Protein AF-A0A3M2L6F2-F1 (afdb_monomer)

Nearest PDB structures (foldseek):
  6ci5-assembly1_A  TM=5.121E-01  e=4.391E+00  Anoxybacillus ayderensis G10

Organism: NCBI:txid2483361

Solvent-accessible surface area (backbone atoms only — not comparable to full-atom values): 4588 Å² total; per-residue (Å²): 93,81,48,78,42,56,51,94,48,64,46,73,61,51,49,61,77,42,63,91,48,88,56,46,75,50,53,45,78,47,88,88,62,86,79,80,77,75,73,79,72,68,64,95,66,91,65,82,76,78,76,62,84,85,70,65,79,77,78,63,87,82,79,80,121

pLDDT: mean 81.06, std 16.62, range [52.72, 98.31]

Secondary structure (DSSP, 8-state):
-EEEE-TTS-HHHHHHHTTTSS-EEEEPPPTTPPPPPPP----SSS--PPPPTT------GGG--

Foldseek 3Di:
DEDEEEQVDDQVVVCVVCVVPPYHYDYDHDPPDDDDDPDPPPPPDDDDPDPPPVPPPPDDPVPPD

Sequence (65 aa):
MWVIADAGYDGPRLAFLLSDLPVRVLARMRSDRVLRRPAALAARHQGTPAPPRWRVRVRRPRDLG

InterPro domains:
  IPR038721 Transposase IS701-like, DDE domain [PF13546] (2-58)

Radius of gyration: 21.06 Å; Cα contacts (8 Å, |Δi|>4): 39; chains: 1; bounding box: 63×31×32 Å

Mean predicted aligned error: 12.93 Å

Structure (mmCIF, N/CA/C/O backbone):
data_AF-A0A3M2L6F2-F1
#
_entry.id   AF-A0A3M2L6F2-F1
#
loop_
_atom_site.group_PDB
_atom_site.id
_atom_site.type_symbol
_atom_site.label_atom_id
_atom_site.label_alt_id
_atom_site.label_comp_id
_atom_site.label_asym_id
_atom_site.label_entity_id
_atom_site.label_seq_id
_atom_site.pdbx_PDB_ins_code
_atom_site.Cartn_x
_atom_site.Cartn_y
_atom_site.Cartn_z
_atom_site.occupancy
_atom_site.B_iso_or_equiv
_atom_site.auth_seq_id
_atom_site.auth_comp_id
_atom_site.auth_asym_id
_atom_site.auth_atom_id
_atom_site.pdbx_PDB_model_num
ATOM 1 N N . MET A 1 1 ? -12.922 -8.346 6.300 1.00 95.81 1 MET A N 1
ATOM 2 C CA . MET A 1 1 ? -13.020 -8.908 4.929 1.00 95.81 1 MET A CA 1
ATOM 3 C C . MET A 1 1 ? -11.759 -8.559 4.146 1.00 95.81 1 MET A C 1
ATOM 5 O O . MET A 1 1 ? -11.176 -7.514 4.418 1.00 95.81 1 MET A O 1
ATOM 9 N N . TRP A 1 2 ? -11.313 -9.420 3.229 1.00 97.88 2 TRP A N 1
ATOM 10 C CA . TRP A 1 2 ? -10.158 -9.146 2.364 1.00 97.88 2 TRP A CA 1
ATOM 11 C C . TRP A 1 2 ? -10.618 -8.707 0.979 1.00 97.88 2 TRP A C 1
ATOM 13 O O . TRP A 1 2 ? -11.539 -9.296 0.419 1.00 97.88 2 TRP A O 1
ATOM 23 N N . VAL A 1 3 ? -9.948 -7.701 0.430 1.00 96.94 3 VAL A N 1
ATOM 24 C CA . VAL A 1 3 ? -10.058 -7.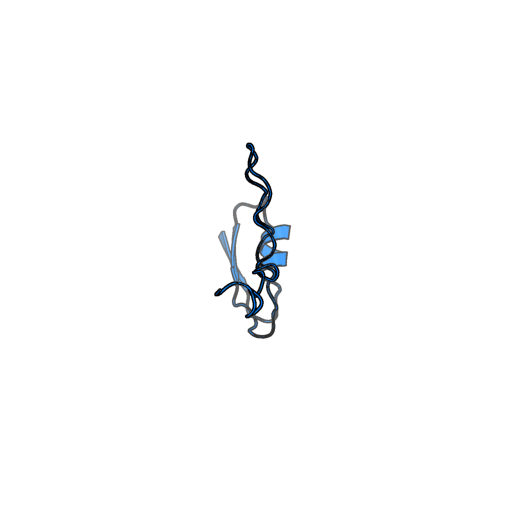296 -0.970 1.00 96.94 3 VAL A CA 1
ATOM 25 C C . VAL A 1 3 ? -8.713 -7.580 -1.618 1.00 96.94 3 VAL A C 1
ATOM 27 O O . VAL A 1 3 ? -7.692 -7.023 -1.209 1.00 96.94 3 VAL A O 1
ATOM 30 N N . ILE A 1 4 ? -8.712 -8.479 -2.598 1.00 97.62 4 ILE A N 1
ATOM 31 C CA . ILE A 1 4 ? -7.508 -8.865 -3.331 1.00 97.62 4 ILE A CA 1
ATOM 32 C C . ILE A 1 4 ? -7.602 -8.281 -4.735 1.00 97.62 4 ILE A C 1
ATOM 34 O O . ILE A 1 4 ? -8.608 -8.476 -5.414 1.00 97.62 4 ILE A O 1
ATOM 38 N N . ALA A 1 5 ? -6.570 -7.554 -5.156 1.00 96.56 5 ALA A N 1
ATOM 39 C CA . ALA A 1 5 ? -6.540 -6.878 -6.449 1.00 96.56 5 ALA A CA 1
ATOM 40 C C . ALA A 1 5 ? -5.237 -7.165 -7.207 1.00 96.56 5 ALA A C 1
ATOM 42 O O . ALA A 1 5 ? -4.151 -7.213 -6.624 1.00 96.56 5 ALA A O 1
ATOM 43 N N .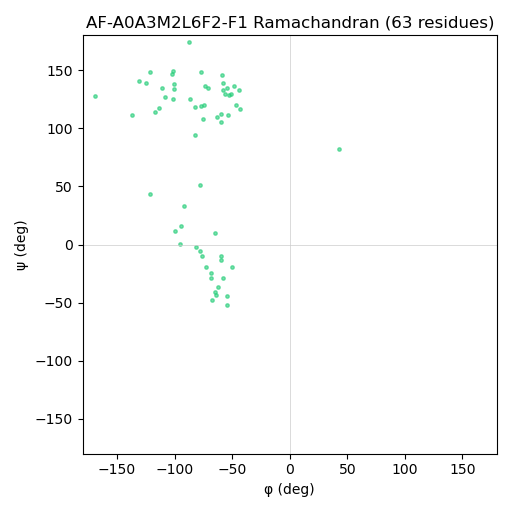 ASP A 1 6 ? -5.343 -7.351 -8.521 1.00 96.06 6 ASP A N 1
ATOM 44 C CA . ASP A 1 6 ? -4.180 -7.569 -9.384 1.00 96.06 6 ASP A CA 1
ATOM 45 C C . ASP A 1 6 ? -3.571 -6.244 -9.880 1.00 96.06 6 ASP A C 1
ATOM 47 O O . ASP A 1 6 ? -4.112 -5.157 -9.678 1.00 96.06 6 ASP A O 1
ATOM 51 N N . ALA A 1 7 ? -2.442 -6.351 -10.574 1.00 94.38 7 ALA A N 1
ATOM 52 C CA . ALA A 1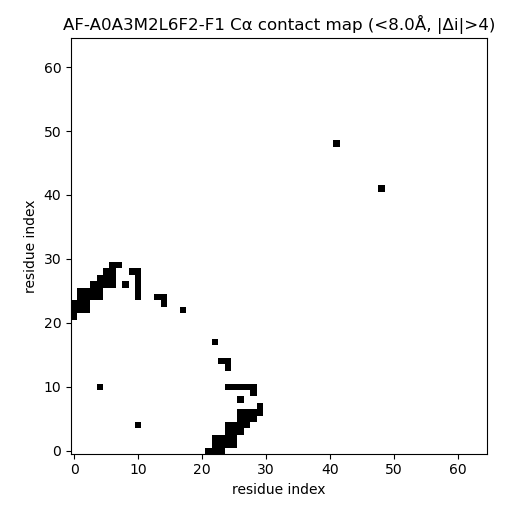 7 ? -1.576 -5.278 -11.039 1.00 94.38 7 ALA A CA 1
ATOM 53 C C . ALA A 1 7 ? -2.239 -4.252 -11.991 1.00 94.38 7 ALA A C 1
ATOM 55 O O . ALA A 1 7 ? -1.673 -3.186 -12.242 1.00 94.38 7 ALA A O 1
ATOM 56 N N . GLY A 1 8 ? -3.430 -4.548 -12.524 1.00 92.94 8 GLY A N 1
ATOM 57 C CA . GLY A 1 8 ? -4.260 -3.586 -13.261 1.00 92.94 8 GLY A CA 1
ATOM 58 C C . GLY A 1 8 ? -4.916 -2.520 -12.373 1.00 92.94 8 GLY A C 1
ATOM 59 O O . GLY A 1 8 ? -5.287 -1.457 -12.869 1.00 92.94 8 GLY A O 1
ATOM 60 N N . TYR A 1 9 ? -5.017 -2.775 -11.067 1.00 93.62 9 TYR A N 1
ATOM 61 C CA . TYR A 1 9 ? -5.641 -1.886 -10.093 1.00 93.62 9 TYR A CA 1
ATOM 62 C C . TYR A 1 9 ? -4.593 -1.116 -9.283 1.00 93.62 9 TYR A C 1
ATOM 64 O O . TYR A 1 9 ? -3.506 -1.607 -8.976 1.00 93.62 9 TYR A O 1
ATOM 72 N N . ASP A 1 10 ? -4.927 0.119 -8.917 1.00 91.50 10 ASP A N 1
ATOM 73 C CA . ASP A 1 10 ? -4.084 0.966 -8.075 1.00 91.50 10 ASP A CA 1
ATOM 74 C C . ASP A 1 10 ? -4.291 0.603 -6.595 1.00 91.50 10 ASP A C 1
ATOM 76 O O . ASP A 1 10 ? -5.223 1.076 -5.943 1.00 91.50 10 ASP A O 1
ATOM 80 N N . GLY A 1 11 ? -3.429 -0.282 -6.081 1.00 95.31 11 GLY A N 1
ATOM 81 C CA . GLY A 1 11 ? -3.450 -0.738 -4.688 1.00 95.31 11 GLY A CA 1
ATOM 82 C C . GLY A 1 11 ? -3.400 0.406 -3.663 1.00 95.31 11 GLY A C 1
ATOM 83 O O . GLY A 1 11 ? -4.279 0.459 -2.801 1.00 95.31 11 GLY A O 1
ATOM 84 N N . PRO A 1 12 ? -2.432 1.343 -3.746 1.00 94.00 12 PRO A N 1
ATOM 85 C CA . PRO A 1 12 ? -2.390 2.522 -2.880 1.00 94.00 12 PRO A CA 1
ATOM 86 C C . PRO A 1 12 ? -3.674 3.358 -2.905 1.00 94.00 12 PRO A C 1
ATOM 88 O O . PRO A 1 12 ? -4.169 3.741 -1.843 1.00 94.00 12 PRO A O 1
ATOM 91 N N . ARG A 1 13 ? -4.252 3.610 -4.088 1.00 94.31 13 ARG A N 1
ATOM 92 C CA . ARG A 1 13 ? -5.521 4.346 -4.195 1.00 94.31 13 ARG A CA 1
ATOM 93 C C . ARG A 1 13 ? -6.677 3.587 -3.553 1.00 94.31 13 ARG A C 1
ATOM 95 O O . ARG A 1 13 ? -7.500 4.203 -2.883 1.00 94.31 13 ARG A O 1
ATOM 102 N N . LEU A 1 14 ? -6.741 2.271 -3.737 1.00 96.75 14 LEU A N 1
ATOM 103 C CA . LEU A 1 14 ? -7.775 1.440 -3.126 1.00 96.75 14 LEU A CA 1
ATOM 104 C C . LEU A 1 14 ? -7.662 1.442 -1.595 1.00 96.75 14 LEU A C 1
ATOM 106 O O . LEU A 1 14 ? -8.664 1.609 -0.910 1.00 96.75 14 LEU A O 1
ATOM 110 N N . ALA A 1 15 ? -6.445 1.326 -1.058 1.00 96.31 15 ALA A N 1
ATOM 111 C CA . ALA A 1 15 ? -6.196 1.417 0.379 1.00 96.31 15 ALA A CA 1
ATOM 112 C C . ALA A 1 15 ? -6.577 2.792 0.959 1.00 96.31 15 ALA A C 1
ATOM 114 O O . ALA A 1 15 ? -7.102 2.852 2.066 1.00 96.31 15 ALA A O 1
ATOM 115 N N . PHE A 1 16 ? -6.352 3.879 0.211 1.00 96.38 16 PHE A N 1
ATOM 116 C CA . PHE A 1 16 ? -6.774 5.225 0.610 1.00 96.38 16 PHE A CA 1
ATOM 117 C C . PHE A 1 16 ? -8.300 5.376 0.622 1.00 96.38 16 PHE A C 1
ATOM 119 O O . PHE A 1 16 ? -8.855 5.867 1.594 1.00 96.38 16 PHE A O 1
ATOM 126 N N . LEU A 1 17 ? -8.989 4.940 -0.435 1.00 97.81 17 LEU A N 1
ATOM 127 C CA . LEU A 1 17 ? -10.446 5.093 -0.545 1.00 97.81 17 LEU A CA 1
ATOM 128 C C . LEU A 1 17 ? -11.221 4.235 0.459 1.00 97.81 17 LEU A C 1
ATOM 130 O O . LEU A 1 17 ? -12.334 4.588 0.834 1.00 97.81 17 LEU A O 1
ATOM 134 N N . LEU A 1 18 ? -10.657 3.096 0.857 1.00 97.69 18 LEU A N 1
ATOM 135 C CA . LEU A 1 18 ? -11.296 2.158 1.777 1.00 97.69 18 LEU A CA 1
ATOM 136 C C . LEU A 1 18 ? -10.784 2.298 3.219 1.00 97.69 18 LEU A C 1
ATOM 138 O O . LEU A 1 18 ? -11.063 1.417 4.029 1.00 97.69 18 LEU A O 1
ATOM 142 N N . SER A 1 19 ? -10.037 3.360 3.54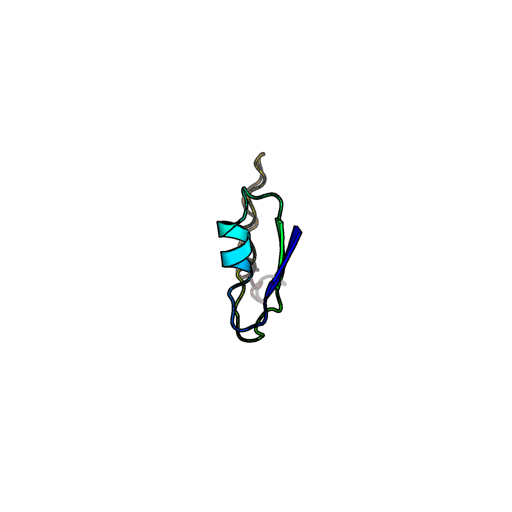9 1.00 97.50 19 SER A N 1
ATOM 143 C CA . SER A 1 19 ? -9.364 3.506 4.851 1.00 97.50 19 SER A CA 1
ATOM 144 C C . SER A 1 19 ? -10.311 3.457 6.047 1.00 97.50 19 SER A C 1
ATOM 146 O O . SER A 1 19 ? -9.911 3.025 7.125 1.00 97.50 19 SER A O 1
ATOM 148 N N . ASP A 1 20 ? -11.560 3.870 5.842 1.00 98.19 20 ASP A N 1
ATOM 149 C CA . ASP A 1 20 ? -12.561 3.996 6.903 1.00 98.19 20 ASP A CA 1
ATOM 150 C C . ASP A 1 20 ? -13.458 2.754 7.014 1.00 98.19 20 ASP A C 1
ATOM 152 O O . ASP A 1 20 ? -14.355 2.688 7.855 1.00 98.19 20 ASP A O 1
ATOM 156 N N . LEU A 1 21 ? -13.224 1.746 6.169 1.00 98.31 21 LEU A N 1
ATOM 157 C CA . LEU A 1 21 ? -13.973 0.496 6.162 1.00 98.31 21 LEU A CA 1
ATOM 158 C C . LEU A 1 21 ? -13.177 -0.622 6.853 1.00 98.31 21 LEU A C 1
ATOM 160 O O . LEU A 1 21 ? -11.950 -0.666 6.754 1.00 98.31 21 LEU A O 1
ATOM 164 N N . PRO A 1 22 ? -13.844 -1.602 7.494 1.00 97.62 22 PRO A N 1
ATOM 165 C CA . PRO A 1 22 ? -13.188 -2.729 8.165 1.00 97.62 22 PRO A CA 1
ATOM 166 C C . PRO A 1 22 ? -12.709 -3.805 7.164 1.00 97.62 22 PRO A C 1
ATOM 168 O O . PRO A 1 22 ? -13.001 -5.006 7.283 1.00 97.62 22 PRO A O 1
ATOM 171 N N . VAL A 1 23 ? -11.974 -3.379 6.138 1.00 97.88 23 VAL A N 1
ATOM 172 C CA . VAL A 1 23 ? -11.444 -4.223 5.065 1.00 97.88 23 VAL A CA 1
ATOM 173 C C . VAL A 1 23 ? -9.926 -4.135 5.006 1.00 97.88 23 VAL A C 1
ATOM 175 O O . VAL A 1 23 ? -9.326 -3.108 5.306 1.00 97.88 23 VAL A O 1
ATOM 178 N N . ARG A 1 24 ? -9.287 -5.233 4.602 1.00 98.25 24 ARG A N 1
ATOM 179 C CA . ARG A 1 24 ? -7.851 -5.252 4.312 1.00 98.25 24 ARG A CA 1
ATOM 180 C C . ARG A 1 24 ? -7.617 -5.438 2.824 1.00 98.25 24 ARG A C 1
ATOM 182 O O . ARG A 1 24 ? -8.225 -6.316 2.216 1.00 98.25 24 ARG A O 1
ATOM 189 N N . VAL A 1 25 ? -6.713 -4.638 2.264 1.00 98.00 25 VAL A N 1
ATOM 190 C CA . VAL A 1 25 ? -6.339 -4.691 0.848 1.00 98.00 25 VAL A CA 1
ATOM 191 C C . VAL A 1 25 ? -5.009 -5.421 0.695 1.00 98.00 25 VAL A C 1
ATOM 193 O O . VAL A 1 25 ? -4.012 -5.032 1.303 1.00 98.00 25 VAL A O 1
ATOM 196 N N . LEU A 1 26 ? -4.990 -6.457 -0.142 1.00 97.94 26 LEU A N 1
ATOM 197 C CA . LEU A 1 26 ? -3.772 -7.093 -0.636 1.00 97.94 26 LEU A CA 1
ATOM 198 C C . LEU A 1 26 ? -3.728 -6.904 -2.151 1.00 97.94 26 LEU A C 1
ATOM 200 O O . LEU A 1 26 ? -4.576 -7.430 -2.867 1.00 97.94 26 LEU A O 1
ATOM 204 N N . ALA A 1 27 ? -2.756 -6.143 -2.643 1.00 96.62 27 ALA A N 1
ATOM 205 C CA . ALA A 1 27 ? -2.653 -5.836 -4.063 1.00 96.62 27 ALA A CA 1
ATOM 206 C C . ALA A 1 27 ? -1.287 -6.224 -4.624 1.00 96.62 27 ALA A C 1
ATOM 208 O O . ALA A 1 27 ? -0.253 -5.967 -4.000 1.00 96.62 27 ALA A O 1
ATOM 209 N N . ARG A 1 28 ? -1.274 -6.797 -5.831 1.00 96.38 28 ARG A N 1
ATOM 210 C CA . ARG A 1 28 ? -0.036 -6.972 -6.593 1.00 96.38 28 ARG A CA 1
ATOM 211 C C . ARG A 1 28 ? 0.358 -5.635 -7.202 1.00 96.38 28 ARG A C 1
ATOM 213 O O . ARG A 1 28 ? -0.358 -5.083 -8.028 1.00 96.38 28 ARG A O 1
ATOM 220 N N . MET A 1 29 ? 1.525 -5.129 -6.830 1.00 93.75 29 MET A N 1
ATOM 221 C CA . MET A 1 29 ? 2.065 -3.926 -7.451 1.00 93.75 29 MET A CA 1
ATOM 222 C C . MET A 1 29 ? 2.572 -4.219 -8.863 1.00 93.75 29 MET A C 1
ATOM 224 O O . MET A 1 29 ? 3.275 -5.202 -9.100 1.00 93.75 29 MET A O 1
ATOM 228 N N . ARG A 1 30 ? 2.243 -3.324 -9.796 1.00 91.62 30 ARG A N 1
ATOM 229 C CA . ARG A 1 30 ? 2.877 -3.282 -11.114 1.00 91.62 30 ARG A CA 1
ATOM 230 C C . ARG A 1 30 ? 4.316 -2.783 -10.989 1.00 91.62 30 ARG A C 1
ATOM 232 O O . ARG A 1 30 ? 4.563 -1.802 -10.291 1.00 91.62 30 ARG A O 1
ATOM 239 N N . SER A 1 31 ? 5.253 -3.452 -11.657 1.00 92.00 31 SER A N 1
ATOM 240 C CA . SER A 1 31 ? 6.691 -3.165 -11.545 1.00 92.00 31 SER A CA 1
ATOM 241 C C . SER A 1 31 ? 7.097 -1.814 -12.137 1.00 92.00 31 SER A C 1
ATOM 243 O O . SER A 1 31 ? 8.095 -1.242 -11.718 1.00 92.00 31 SER A O 1
ATOM 245 N N . ASP A 1 32 ? 6.317 -1.288 -13.081 1.00 94.06 32 ASP A N 1
ATOM 246 C CA . ASP A 1 32 ? 6.509 0.026 -13.701 1.00 94.06 32 ASP A 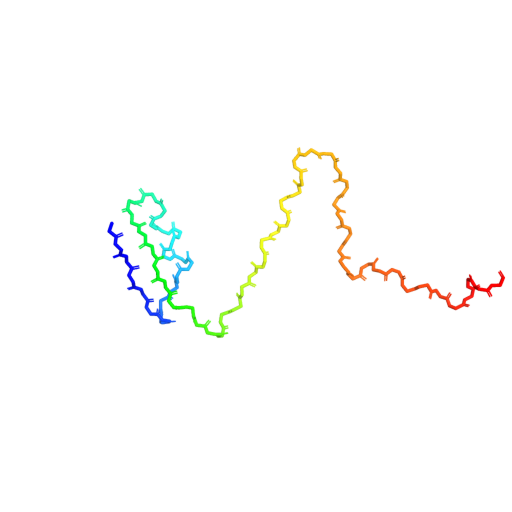CA 1
ATOM 247 C C . ASP A 1 32 ? 6.035 1.190 -12.814 1.00 94.06 32 ASP A C 1
ATOM 249 O O . ASP A 1 32 ? 6.246 2.360 -13.141 1.00 94.06 32 ASP A O 1
ATOM 253 N N . ARG A 1 33 ? 5.407 0.902 -11.666 1.00 89.44 33 ARG A N 1
ATOM 254 C CA . ARG A 1 33 ? 4.956 1.943 -10.741 1.00 89.44 33 ARG A CA 1
ATOM 255 C C . ARG A 1 33 ? 6.142 2.542 -9.992 1.00 89.44 33 ARG A C 1
ATOM 257 O O . ARG A 1 33 ? 6.816 1.879 -9.209 1.00 89.44 33 ARG A O 1
ATOM 264 N N . VAL A 1 34 ? 6.334 3.845 -10.167 1.00 91.44 34 VAL A N 1
ATOM 265 C CA . VAL A 1 34 ? 7.297 4.637 -9.397 1.00 91.44 34 VAL A CA 1
ATOM 266 C C . VAL A 1 34 ? 6.675 5.027 -8.056 1.00 91.44 34 VAL A C 1
ATOM 268 O O . VAL A 1 34 ? 5.673 5.738 -8.013 1.00 91.44 34 VAL A O 1
ATOM 271 N N . LEU A 1 35 ? 7.280 4.587 -6.951 1.00 89.00 35 LEU A N 1
ATOM 272 C CA . LEU A 1 35 ? 6.847 4.940 -5.598 1.00 89.00 35 LEU A CA 1
ATOM 273 C C . LEU A 1 35 ? 7.735 6.039 -5.012 1.00 89.00 35 LEU A C 1
ATOM 275 O O . LEU A 1 35 ? 8.965 5.969 -5.050 1.00 89.00 35 LEU A O 1
ATOM 279 N N . ARG A 1 36 ? 7.105 7.054 -4.420 1.00 86.62 36 ARG A N 1
ATOM 280 C CA . ARG A 1 36 ? 7.808 8.108 -3.689 1.00 86.62 36 ARG A CA 1
ATOM 281 C C . ARG A 1 36 ? 8.017 7.665 -2.242 1.00 86.62 36 ARG A C 1
ATOM 283 O O . ARG A 1 36 ? 7.052 7.380 -1.537 1.00 86.62 36 ARG A O 1
ATOM 290 N N . ARG A 1 37 ? 9.269 7.682 -1.768 1.00 84.69 37 ARG A N 1
ATOM 291 C CA . ARG A 1 37 ? 9.563 7.550 -0.332 1.00 84.69 37 ARG A CA 1
ATOM 292 C C . ARG A 1 37 ? 8.837 8.670 0.426 1.00 84.69 37 ARG A C 1
ATOM 294 O O . ARG A 1 37 ? 8.958 9.823 -0.004 1.00 84.69 37 ARG A O 1
ATOM 301 N N . PRO A 1 38 ? 8.132 8.375 1.535 1.00 78.12 38 PRO A N 1
ATOM 302 C CA . PRO A 1 38 ? 7.534 9.411 2.364 1.00 78.12 38 PRO A CA 1
ATOM 303 C C . PRO A 1 38 ? 8.566 10.498 2.665 1.00 78.12 38 PRO A C 1
ATOM 305 O O . PRO A 1 38 ? 9.732 10.188 2.937 1.00 78.12 38 PRO A O 1
ATOM 308 N N . ALA A 1 39 ? 8.157 11.767 2.580 1.00 76.81 39 ALA A N 1
ATOM 309 C CA . ALA A 1 39 ? 8.995 12.840 3.096 1.00 76.81 39 ALA A CA 1
ATOM 310 C C . ALA A 1 39 ? 9.308 12.496 4.553 1.00 76.81 39 ALA A C 1
ATOM 312 O O . ALA A 1 39 ? 8.406 12.062 5.272 1.00 76.81 39 ALA A O 1
ATOM 313 N N . ALA A 1 40 ? 10.572 12.629 4.967 1.00 73.00 40 ALA A N 1
ATOM 314 C CA . ALA A 1 40 ? 10.897 12.514 6.378 1.00 73.00 40 ALA A CA 1
ATOM 315 C C . ALA A 1 40 ? 9.983 13.506 7.094 1.00 73.00 40 ALA A C 1
ATOM 317 O O . ALA A 1 40 ? 10.086 14.711 6.860 1.00 73.00 40 ALA A O 1
ATOM 318 N N . LEU A 1 41 ? 9.027 12.991 7.868 1.00 62.31 41 LEU A N 1
ATOM 319 C CA . LEU A 1 41 ? 8.239 13.821 8.753 1.00 62.31 41 LEU A CA 1
ATOM 320 C C . LEU A 1 41 ? 9.294 14.428 9.668 1.00 62.31 41 LEU A C 1
ATOM 322 O O . LEU A 1 41 ? 9.918 13.684 10.426 1.00 62.31 41 LEU A O 1
ATOM 326 N N . ALA A 1 42 ? 9.613 15.712 9.469 1.00 57.28 42 ALA A N 1
ATOM 327 C CA . ALA A 1 42 ? 10.609 16.400 10.274 1.00 57.28 42 ALA A CA 1
ATOM 328 C C . ALA A 1 42 ? 10.276 16.050 11.717 1.00 57.28 42 ALA A C 1
ATOM 330 O O . ALA A 1 42 ? 9.122 16.227 12.122 1.00 57.28 42 ALA A O 1
ATOM 331 N N . ALA A 1 43 ? 11.229 15.422 12.412 1.00 54.22 43 ALA A N 1
ATOM 332 C CA . ALA A 1 43 ? 11.054 15.015 13.791 1.00 54.22 43 ALA A CA 1
ATOM 333 C C . ALA A 1 43 ? 10.380 16.186 14.504 1.00 54.22 43 ALA A C 1
ATOM 335 O O . ALA A 1 43 ? 10.915 17.295 14.511 1.00 54.22 43 ALA A O 1
ATOM 336 N N . ARG A 1 44 ? 9.155 15.979 14.998 1.00 55.34 44 ARG A N 1
ATOM 337 C CA . ARG A 1 44 ? 8.317 17.054 15.548 1.00 55.34 44 ARG A CA 1
ATOM 338 C C . ARG A 1 44 ? 8.910 17.689 16.813 1.00 55.34 44 ARG A C 1
ATOM 340 O O . ARG A 1 44 ? 8.257 18.527 17.413 1.00 55.34 44 ARG A O 1
ATOM 347 N N . HIS A 1 45 ? 10.158 17.382 17.169 1.00 52.72 45 HIS A N 1
ATOM 348 C CA . HIS A 1 45 ? 10.930 18.087 18.176 1.00 52.72 45 HIS A CA 1
ATOM 349 C C . HIS A 1 45 ? 12.372 18.307 17.691 1.00 52.72 45 HIS A C 1
ATOM 351 O O . HIS A 1 45 ? 13.140 17.366 17.525 1.00 52.72 45 HIS A O 1
ATOM 357 N N . GLN A 1 46 ? 12.680 19.584 17.442 1.00 54.25 46 GLN A N 1
ATOM 358 C CA . GLN A 1 46 ? 13.997 20.230 17.530 1.00 54.25 46 GLN A CA 1
ATOM 359 C C . GLN A 1 46 ? 15.190 19.445 16.968 1.00 54.25 46 GLN A C 1
ATOM 361 O O . GLN A 1 46 ? 15.996 18.865 17.684 1.00 54.25 46 GLN A O 1
ATOM 366 N N . GLY A 1 47 ? 15.360 19.540 15.655 1.00 54.38 47 GLY A N 1
ATOM 367 C CA . GLY A 1 47 ? 16.622 19.252 14.991 1.00 54.38 47 GLY A CA 1
ATOM 368 C C . GLY A 1 47 ? 16.536 19.707 13.547 1.00 54.38 47 GLY A C 1
ATOM 369 O O . GLY A 1 47 ? 15.569 19.388 12.855 1.00 54.38 47 GLY A O 1
ATOM 370 N N . THR A 1 48 ? 17.506 20.502 13.104 1.00 63.91 48 THR A N 1
ATOM 371 C CA . THR A 1 48 ? 17.637 20.958 11.716 1.00 63.91 48 THR A CA 1
ATOM 372 C C . THR A 1 48 ? 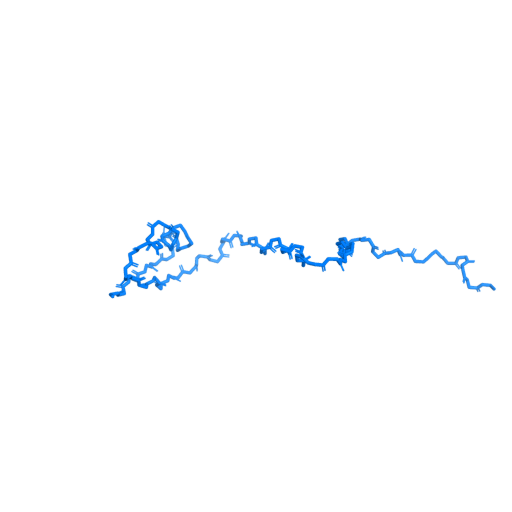17.398 19.789 10.750 1.00 63.91 48 THR A C 1
ATOM 374 O O . THR A 1 48 ? 17.979 18.721 10.968 1.00 63.91 48 THR A O 1
ATOM 377 N N . PRO A 1 49 ? 16.576 19.945 9.689 1.00 65.19 49 PRO A N 1
ATOM 378 C CA . PRO A 1 49 ? 16.397 18.896 8.694 1.00 65.19 49 PRO A CA 1
ATOM 379 C C . PRO A 1 49 ? 17.765 18.431 8.202 1.00 65.19 49 PRO A C 1
ATOM 381 O O . PRO A 1 49 ? 18.600 19.263 7.835 1.00 65.19 49 PRO A O 1
ATOM 384 N N . ALA A 1 50 ? 18.002 17.116 8.200 1.00 64.50 50 ALA A N 1
ATOM 385 C CA . ALA A 1 50 ? 19.223 16.57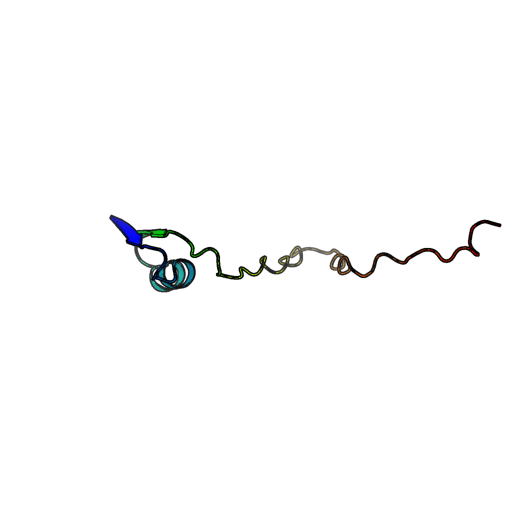4 7.624 1.00 64.50 50 ALA A CA 1
ATOM 386 C C . ALA A 1 50 ? 19.366 17.124 6.193 1.00 64.50 50 ALA A C 1
ATOM 388 O O . ALA A 1 50 ? 18.394 17.078 5.424 1.00 64.50 50 ALA A O 1
ATOM 389 N N . PRO A 1 51 ? 20.529 17.694 5.827 1.00 66.50 51 PRO A N 1
ATOM 390 C CA . PRO A 1 51 ? 20.704 18.265 4.507 1.00 66.50 51 PRO A CA 1
ATOM 391 C C . PRO A 1 51 ? 20.464 17.179 3.453 1.00 66.50 51 PRO A C 1
ATOM 393 O O . PRO A 1 51 ? 20.770 16.004 3.683 1.00 66.50 51 PRO A O 1
ATOM 396 N N . PRO A 1 52 ? 19.907 17.536 2.285 1.00 64.50 52 PRO A N 1
ATOM 397 C CA . PRO A 1 52 ? 19.667 16.556 1.243 1.00 64.50 52 PRO A CA 1
ATOM 398 C C . PRO A 1 52 ? 20.992 15.883 0.864 1.00 64.50 52 PRO A C 1
ATOM 400 O O . PRO A 1 52 ? 22.014 16.554 0.739 1.00 64.50 52 PRO A O 1
ATOM 403 N N . ARG A 1 53 ? 20.964 14.561 0.657 1.00 64.56 53 ARG A N 1
ATOM 404 C CA . ARG A 1 53 ? 22.139 13.700 0.388 1.00 64.56 53 ARG A CA 1
ATOM 405 C C . ARG A 1 53 ? 23.084 14.177 -0.725 1.00 64.56 53 ARG A C 1
ATOM 407 O O . ARG A 1 53 ? 24.222 13.739 -0.768 1.00 64.56 53 ARG A O 1
ATOM 414 N N . TRP A 1 54 ? 22.635 15.061 -1.619 1.00 67.19 54 TRP A N 1
ATOM 415 C CA . TRP A 1 54 ? 23.484 15.655 -2.659 1.00 67.19 54 TRP A CA 1
ATOM 416 C C . TRP A 1 54 ? 24.418 16.757 -2.127 1.00 67.19 54 TRP A C 1
ATOM 418 O O . TRP A 1 54 ? 25.325 17.182 -2.831 1.00 67.19 54 TRP A O 1
ATOM 428 N N . ARG A 1 55 ? 24.235 17.206 -0.878 1.00 60.97 55 ARG A N 1
ATOM 429 C CA . ARG A 1 55 ? 25.059 18.218 -0.202 1.00 60.97 55 ARG A CA 1
ATOM 430 C C . ARG A 1 55 ? 26.214 17.594 0.597 1.00 60.97 55 ARG A C 1
ATOM 432 O O . ARG A 1 55 ? 26.604 18.124 1.635 1.00 60.97 55 ARG A O 1
ATOM 439 N N . VAL A 1 56 ? 26.776 16.475 0.142 1.00 62.41 56 VAL A N 1
ATOM 440 C CA . VAL A 1 56 ? 28.112 16.073 0.604 1.00 62.41 56 VAL A CA 1
ATOM 441 C C . VAL A 1 56 ? 29.099 16.981 -0.121 1.00 62.41 56 VAL A C 1
ATOM 443 O O . VAL A 1 56 ? 29.265 16.895 -1.335 1.00 62.41 56 VAL A O 1
ATOM 446 N N . ARG A 1 57 ? 29.703 17.920 0.613 1.00 63.44 57 ARG A N 1
ATOM 447 C CA . ARG A 1 57 ? 30.767 18.784 0.088 1.00 63.44 57 ARG A CA 1
ATOM 448 C C . ARG A 1 57 ? 31.916 17.878 -0.355 1.00 63.44 57 ARG A C 1
ATOM 450 O O . ARG A 1 57 ? 32.560 17.260 0.488 1.00 63.44 57 ARG A O 1
ATOM 457 N N . VAL A 1 58 ? 32.186 17.807 -1.655 1.00 63.78 58 VAL A N 1
ATOM 458 C CA . VAL A 1 58 ? 33.452 17.256 -2.148 1.00 63.78 58 VAL A CA 1
ATOM 459 C C . VAL A 1 58 ? 34.546 18.186 -1.614 1.00 63.78 58 VAL A C 1
ATOM 461 O O . VAL A 1 58 ? 34.590 19.356 -2.003 1.00 63.78 58 VAL A O 1
ATOM 464 N N . ARG A 1 59 ? 35.363 17.724 -0.654 1.00 63.56 59 ARG A N 1
ATOM 465 C CA . ARG A 1 59 ? 36.545 18.480 -0.201 1.00 63.56 59 ARG A CA 1
ATOM 466 C C . ARG A 1 59 ? 37.411 18.762 -1.425 1.00 63.56 59 ARG A C 1
ATOM 468 O O . ARG A 1 59 ? 37.659 17.852 -2.218 1.00 63.56 59 ARG A O 1
ATOM 475 N N . ARG A 1 60 ? 37.820 20.019 -1.623 1.00 64.19 60 ARG A N 1
ATOM 476 C CA . ARG A 1 60 ? 38.715 20.341 -2.738 1.00 64.19 60 ARG A CA 1
ATOM 477 C C . ARG A 1 60 ? 40.135 19.894 -2.365 1.00 64.19 60 ARG A C 1
ATOM 479 O O . ARG A 1 60 ? 40.499 19.982 -1.198 1.00 64.19 60 ARG A O 1
ATOM 486 N N . PRO A 1 61 ? 40.968 19.480 -3.335 1.00 58.16 61 PRO A N 1
ATOM 487 C CA .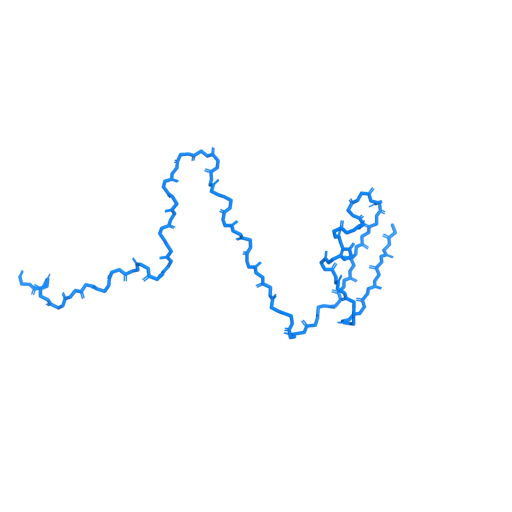 PRO A 1 61 ? 42.311 18.948 -3.067 1.00 58.16 61 PRO A CA 1
ATOM 488 C C . PRO A 1 61 ? 43.285 19.889 -2.333 1.00 58.16 61 PRO A C 1
ATOM 490 O O . PRO A 1 61 ? 44.357 19.450 -1.945 1.00 58.16 61 PRO A O 1
ATOM 493 N N . ARG A 1 62 ? 42.952 21.175 -2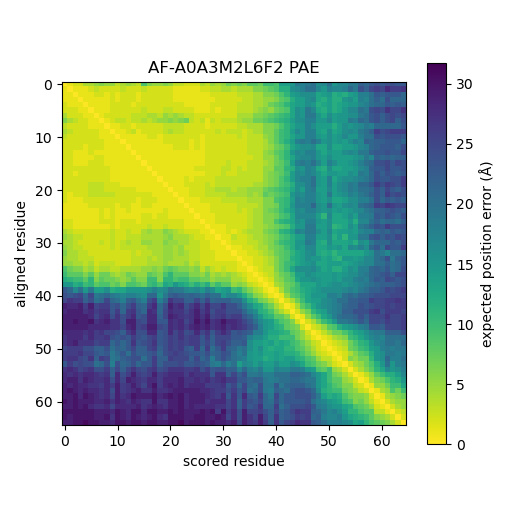.153 1.00 66.94 62 ARG A N 1
ATOM 494 C CA . ARG A 1 62 ? 43.832 22.174 -1.517 1.00 66.94 62 ARG A CA 1
ATOM 495 C C . ARG A 1 62 ? 43.813 22.143 0.016 1.00 66.94 62 ARG A C 1
ATOM 497 O O . ARG A 1 62 ? 44.559 22.891 0.627 1.00 66.94 62 ARG A O 1
ATOM 504 N N . ASP A 1 63 ? 43.002 21.275 0.614 1.00 64.00 63 ASP A N 1
ATOM 505 C CA . ASP A 1 63 ? 42.800 21.200 2.066 1.00 64.00 63 ASP A CA 1
ATOM 506 C C . ASP A 1 63 ? 43.717 20.148 2.747 1.00 64.00 63 ASP A C 1
ATOM 508 O O . ASP A 1 63 ? 43.435 19.719 3.865 1.00 64.00 63 ASP A O 1
ATOM 512 N N . LEU A 1 64 ? 44.770 19.679 2.060 1.00 60.25 64 LEU A N 1
ATOM 513 C CA . LEU A 1 64 ? 45.735 18.664 2.527 1.00 60.25 64 LEU A CA 1
ATOM 514 C C . LEU A 1 64 ? 47.180 19.201 2.544 1.00 60.25 64 LEU A C 1
ATOM 516 O O . LEU A 1 64 ? 48.097 18.528 2.074 1.00 60.25 64 LEU A O 1
ATOM 520 N N . GLY A 1 65 ? 47.360 20.429 3.026 1.00 55.50 65 GLY A N 1
ATOM 521 C CA . GLY A 1 65 ? 48.666 21.035 3.295 1.00 55.50 65 GLY A CA 1
ATOM 522 C C . GLY A 1 65 ? 48.831 21.301 4.778 1.00 55.50 65 GLY A C 1
ATOM 523 O O . GLY A 1 65 ? 47.850 21.805 5.368 1.00 55.50 65 GLY A O 1
#